Protein AF-A0A436WYP1-F1 (afdb_monomer_lite)

Radius of gyration: 13.87 Å; chains: 1; bounding box: 26×23×35 Å

Foldseek 3Di:
DDDFDKDWDWDFDADPVRDTDTHTPDIDTDDPVRVVVVVVVPPD

Structure (mmCIF, N/CA/C/O backbone):
data_AF-A0A436WYP1-F1
#
_entry.id   AF-A0A436WYP1-F1
#
loop_
_atom_site.group_PDB
_atom_site.id
_atom_site.type_symbol
_atom_site.label_atom_id
_atom_site.label_alt_id
_atom_site.label_comp_id
_atom_site.label_asym_id
_atom_site.label_entity_id
_atom_site.label_seq_id
_atom_site.pdbx_PDB_ins_code
_atom_site.Cartn_x
_atom_site.Cartn_y
_atom_site.Cartn_z
_atom_site.occupancy
_atom_site.B_iso_or_equiv
_atom_site.auth_seq_id
_atom_site.auth_comp_id
_atom_site.auth_asym_id
_atom_site.auth_atom_id
_atom_site.pdbx_PDB_model_num
ATOM 1 N N . ILE A 1 1 ? -11.486 17.295 5.373 1.00 48.75 1 ILE A N 1
ATOM 2 C CA . ILE A 1 1 ? -11.220 15.953 4.807 1.00 48.75 1 ILE A CA 1
ATOM 3 C C . ILE A 1 1 ? -10.816 15.083 5.981 1.00 48.75 1 ILE A C 1
ATOM 5 O O . ILE A 1 1 ? -9.801 15.389 6.594 1.00 48.75 1 ILE A O 1
ATOM 9 N N . ASP A 1 2 ? -11.623 14.087 6.340 1.00 75.56 2 ASP A N 1
ATOM 10 C CA . ASP A 1 2 ? -11.266 13.141 7.401 1.00 75.56 2 ASP A CA 1
ATOM 11 C C . ASP A 1 2 ? -10.255 12.130 6.850 1.00 75.56 2 ASP A C 1
ATOM 13 O O . ASP A 1 2 ? -10.443 11.577 5.766 1.00 75.56 2 ASP A O 1
ATOM 17 N N . GLY A 1 3 ? -9.140 11.936 7.555 1.00 79.50 3 GLY A N 1
ATOM 18 C CA . GLY A 1 3 ? -8.104 10.989 7.146 1.00 79.50 3 GLY A CA 1
ATOM 19 C C . GLY A 1 3 ? -8.542 9.543 7.382 1.00 79.50 3 GLY A C 1
ATOM 20 O O . GLY A 1 3 ? -9.022 9.206 8.464 1.00 79.50 3 GLY A O 1
ATOM 21 N N . GLU A 1 4 ? -8.333 8.669 6.397 1.00 85.69 4 GLU A N 1
ATOM 22 C CA . GLU A 1 4 ? -8.621 7.236 6.509 1.00 85.69 4 GLU A CA 1
ATOM 23 C C . GLU A 1 4 ? -7.320 6.432 6.652 1.00 85.69 4 GLU A C 1
ATOM 25 O O . GLU A 1 4 ? -6.328 6.717 5.980 1.00 85.69 4 GLU A O 1
ATOM 30 N N . LEU A 1 5 ? -7.317 5.415 7.524 1.00 87.69 5 LEU A N 1
ATOM 31 C CA . LEU A 1 5 ? -6.190 4.485 7.638 1.00 87.69 5 LEU A CA 1
ATOM 32 C C . LEU A 1 5 ? -6.560 3.188 6.930 1.00 87.69 5 LEU A C 1
ATOM 34 O O . LEU A 1 5 ? -7.555 2.546 7.274 1.00 87.69 5 LEU A O 1
ATOM 38 N N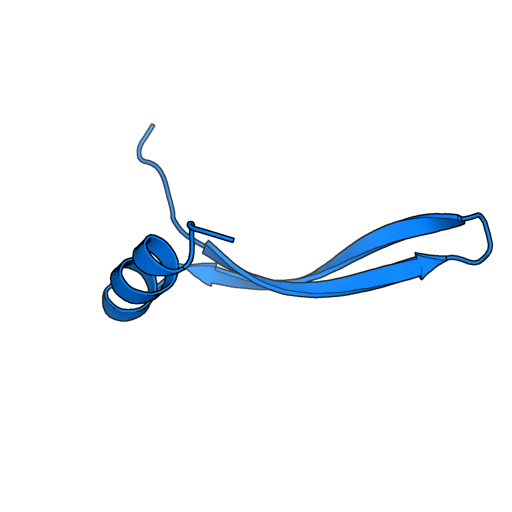 . VAL A 1 6 ? -5.731 2.791 5.971 1.00 90.75 6 VAL A N 1
ATOM 39 C CA . VAL A 1 6 ? -5.925 1.601 5.142 1.00 90.75 6 VAL A CA 1
ATOM 40 C C . VAL A 1 6 ? -4.780 0.630 5.402 1.00 90.75 6 VAL A C 1
ATOM 42 O O . VAL A 1 6 ? -3.624 1.040 5.487 1.00 90.75 6 VAL A O 1
ATOM 45 N N . LEU A 1 7 ? -5.108 -0.653 5.537 1.00 90.19 7 LEU A N 1
ATOM 46 C CA . LEU A 1 7 ? -4.127 -1.728 5.523 1.00 90.19 7 LEU A CA 1
ATOM 47 C C . LEU A 1 7 ? -4.030 -2.274 4.098 1.00 90.19 7 LEU A C 1
ATOM 49 O O . LEU A 1 7 ? -5.052 -2.630 3.502 1.00 90.19 7 LEU A O 1
ATOM 53 N N . LEU A 1 8 ? -2.807 -2.326 3.575 1.00 93.88 8 LEU A N 1
ATOM 54 C CA . LEU A 1 8 ? -2.507 -2.840 2.245 1.00 93.88 8 LEU A CA 1
ATOM 55 C C . LEU A 1 8 ? -1.747 -4.159 2.355 1.00 93.88 8 LEU A C 1
ATOM 57 O O . LEU A 1 8 ? -0.863 -4.306 3.198 1.00 93.88 8 LEU A O 1
ATOM 61 N N . VAL A 1 9 ? -2.061 -5.087 1.456 1.00 94.19 9 VAL A N 1
ATOM 62 C CA . VAL A 1 9 ? -1.147 -6.174 1.098 1.00 94.19 9 VAL A CA 1
ATOM 63 C C . VAL A 1 9 ? -0.580 -5.816 -0.259 1.00 94.19 9 VAL A C 1
ATOM 65 O O . VAL A 1 9 ? -1.339 -5.667 -1.220 1.00 94.19 9 VAL A O 1
ATOM 68 N N . ALA A 1 10 ? 0.735 -5.653 -0.324 1.00 95.56 10 ALA A N 1
ATOM 69 C CA . ALA A 1 10 ? 1.424 -5.294 -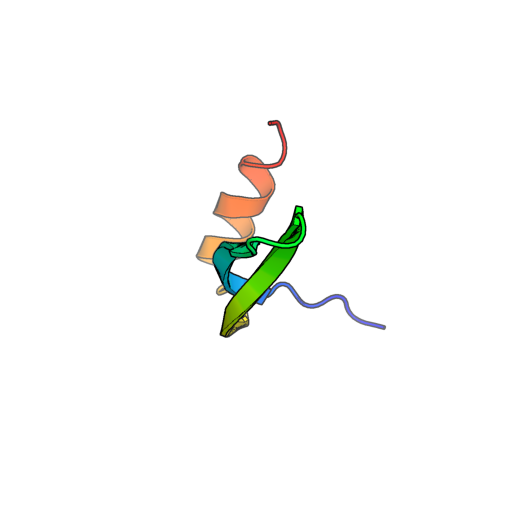1.546 1.00 95.56 10 ALA A CA 1
ATOM 70 C C . ALA A 1 10 ? 2.561 -6.270 -1.825 1.00 95.56 10 ALA A C 1
ATOM 72 O O . ALA A 1 10 ? 3.254 -6.715 -0.909 1.00 95.56 10 ALA A O 1
ATOM 73 N N . HIS A 1 11 ? 2.736 -6.578 -3.102 1.00 93.88 11 HIS A N 1
ATOM 74 C CA . HIS A 1 11 ? 3.952 -7.186 -3.604 1.00 93.88 11 HIS A CA 1
ATOM 75 C C . HIS A 1 11 ? 4.824 -6.065 -4.161 1.00 93.88 11 HIS A C 1
ATOM 77 O O . HIS A 1 11 ? 4.384 -5.337 -5.051 1.00 93.88 11 HIS A O 1
ATOM 83 N N . ALA A 1 12 ? 6.005 -5.890 -3.578 1.00 93.25 12 ALA A N 1
ATOM 84 C CA . ALA A 1 12 ? 7.024 -4.998 -4.103 1.00 93.25 12 ALA A CA 1
ATOM 85 C C . ALA A 1 12 ? 7.977 -5.850 -4.937 1.00 93.25 12 ALA A C 1
ATOM 87 O O . ALA A 1 12 ? 8.586 -6.778 -4.402 1.00 93.25 12 ALA A O 1
ATOM 88 N N . ASP A 1 13 ? 8.046 -5.552 -6.225 1.00 92.38 13 ASP A N 1
ATOM 89 C CA . ASP A 1 13 ? 8.878 -6.265 -7.183 1.00 92.38 13 ASP A CA 1
ATOM 90 C C . ASP A 1 13 ? 9.691 -5.276 -8.009 1.00 92.38 13 ASP A C 1
ATOM 92 O O . ASP A 1 13 ? 9.346 -4.094 -8.107 1.00 92.38 13 ASP A O 1
ATOM 96 N N . ARG A 1 14 ? 10.774 -5.764 -8.601 1.00 91.44 14 ARG A N 1
ATOM 97 C CA . ARG A 1 14 ? 11.576 -4.994 -9.541 1.00 91.44 14 ARG A CA 1
ATOM 98 C C . ARG A 1 14 ? 11.551 -5.699 -10.884 1.00 91.44 14 ARG A C 1
ATOM 100 O O . ARG A 1 14 ? 12.019 -6.827 -10.998 1.00 91.44 14 ARG A O 1
ATOM 107 N N . GLU A 1 15 ? 11.011 -5.020 -11.884 1.00 88.38 15 GLU A N 1
ATOM 108 C CA . GLU A 1 15 ? 10.941 -5.535 -13.247 1.00 88.38 15 GLU A CA 1
ATOM 109 C C . GLU A 1 15 ? 12.332 -5.501 -13.912 1.00 88.38 15 GLU A C 1
ATOM 111 O O . GLU A 1 15 ? 13.255 -4.820 -13.450 1.00 88.38 15 GLU A O 1
ATOM 116 N N . GLU A 1 16 ? 12.514 -6.284 -14.980 1.00 85.62 16 GLU A N 1
ATOM 117 C CA . GLU A 1 16 ? 13.812 -6.451 -15.662 1.00 85.62 16 GLU A CA 1
ATOM 118 C C . GLU A 1 16 ? 14.367 -5.146 -16.253 1.00 85.62 16 GLU A C 1
ATOM 120 O O . GLU A 1 16 ? 15.581 -4.984 -16.374 1.00 85.62 16 GLU A O 1
ATOM 125 N N . ASP A 1 17 ? 13.496 -4.191 -16.576 1.00 90.06 17 ASP A N 1
ATOM 126 C CA . ASP A 1 17 ? 13.861 -2.846 -17.032 1.00 90.06 17 ASP A CA 1
ATOM 127 C C . ASP A 1 17 ? 14.282 -1.907 -15.884 1.00 90.06 17 ASP A C 1
ATOM 129 O O . ASP A 1 17 ? 14.647 -0.749 -16.103 1.00 90.06 17 ASP A O 1
ATOM 133 N N . GLY A 1 18 ? 14.282 -2.421 -14.652 1.00 88.12 18 GLY A N 1
ATOM 134 C CA . GLY A 1 18 ? 14.674 -1.715 -13.448 1.00 88.12 18 GLY A CA 1
ATOM 135 C C . GLY A 1 18 ? 13.551 -0.908 -12.804 1.00 88.12 18 GLY A C 1
ATOM 136 O O . GLY A 1 18 ? 13.836 -0.265 -11.789 1.00 88.12 18 GLY A O 1
ATOM 137 N N . ILE A 1 19 ? 12.323 -0.949 -13.336 1.00 93.38 19 ILE A N 1
ATOM 138 C CA . ILE A 1 19 ? 11.160 -0.292 -12.736 1.00 93.38 19 ILE A CA 1
ATOM 139 C C . ILE A 1 19 ? 10.776 -1.011 -11.441 1.00 93.38 19 ILE A C 1
ATOM 141 O O . ILE A 1 19 ? 10.591 -2.226 -11.397 1.00 93.38 19 ILE A O 1
ATOM 145 N N . GLU A 1 20 ? 10.635 -0.244 -10.365 1.00 92.69 20 GLU A N 1
ATOM 146 C CA . GLU A 1 20 ? 10.091 -0.747 -9.107 1.00 92.69 20 GLU A CA 1
ATOM 147 C C . GLU A 1 20 ? 8.563 -0.677 -9.147 1.00 92.69 20 GLU A C 1
ATOM 149 O O . GLU A 1 20 ? 7.971 0.396 -9.299 1.00 92.69 20 GLU A O 1
ATOM 154 N N . VAL A 1 21 ? 7.915 -1.829 -8.995 1.00 92.88 21 VAL A N 1
ATOM 155 C CA . VAL A 1 21 ? 6.462 -1.958 -9.041 1.00 92.88 21 VAL A CA 1
ATOM 156 C C . VAL A 1 21 ? 5.942 -2.374 -7.676 1.00 92.88 21 VAL A C 1
ATOM 158 O O . VAL A 1 21 ? 6.255 -3.441 -7.152 1.00 92.88 21 VAL A O 1
ATOM 161 N N . ILE A 1 22 ? 5.069 -1.540 -7.111 1.00 94.69 22 ILE A N 1
ATOM 162 C CA . ILE A 1 22 ? 4.286 -1.884 -5.924 1.00 94.69 22 ILE A CA 1
ATOM 163 C C . ILE A 1 22 ? 2.888 -2.290 -6.383 1.00 94.69 22 ILE A C 1
ATOM 165 O O . ILE A 1 22 ? 2.025 -1.453 -6.653 1.00 94.69 22 ILE A O 1
ATOM 169 N N . ARG A 1 23 ? 2.642 -3.597 -6.458 1.00 94.69 23 ARG A N 1
ATOM 170 C CA . ARG A 1 23 ? 1.333 -4.147 -6.813 1.00 94.69 23 ARG A CA 1
ATOM 171 C C . ARG A 1 23 ? 0.475 -4.292 -5.564 1.00 94.69 23 ARG A C 1
ATOM 173 O O . ARG A 1 23 ? 0.738 -5.149 -4.721 1.00 94.69 23 ARG A O 1
ATOM 180 N N . ILE A 1 24 ? -0.582 -3.487 -5.462 1.00 95.25 24 ILE A N 1
ATOM 181 C CA . ILE A 1 24 ? -1.596 -3.638 -4.412 1.00 95.25 24 ILE A CA 1
ATOM 182 C C . ILE A 1 24 ? -2.429 -4.882 -4.726 1.00 95.25 24 ILE A C 1
ATOM 184 O O . ILE A 1 24 ? -3.137 -4.931 -5.726 1.00 95.25 24 ILE A O 1
ATOM 188 N N . ILE A 1 25 ? -2.346 -5.885 -3.857 1.00 95.81 25 ILE A N 1
ATOM 189 C CA . ILE A 1 25 ? -3.129 -7.122 -3.955 1.00 95.81 25 ILE A CA 1
ATOM 190 C C . ILE A 1 25 ? -4.473 -6.938 -3.252 1.00 95.81 25 ILE A C 1
ATOM 192 O O . ILE A 1 25 ? -5.505 -7.401 -3.726 1.00 95.81 25 ILE A O 1
ATOM 196 N N . SER A 1 26 ? -4.470 -6.256 -2.104 1.00 96.25 26 SER A N 1
ATOM 197 C CA . SER A 1 26 ? -5.695 -5.956 -1.369 1.00 96.25 26 SER A CA 1
ATOM 198 C C . SER A 1 26 ? -5.572 -4.659 -0.584 1.00 96.25 26 SER A C 1
ATOM 200 O O . SER A 1 26 ? -4.482 -4.279 -0.147 1.00 96.25 26 SER A O 1
ATOM 202 N N . ALA A 1 27 ? -6.713 -4.005 -0.390 1.00 94.00 27 ALA A N 1
ATOM 203 C CA . ALA A 1 27 ? -6.852 -2.823 0.437 1.00 94.00 27 ALA A CA 1
ATOM 204 C C . ALA A 1 27 ? -8.120 -2.948 1.277 1.00 94.00 27 ALA A C 1
ATOM 206 O O . ALA A 1 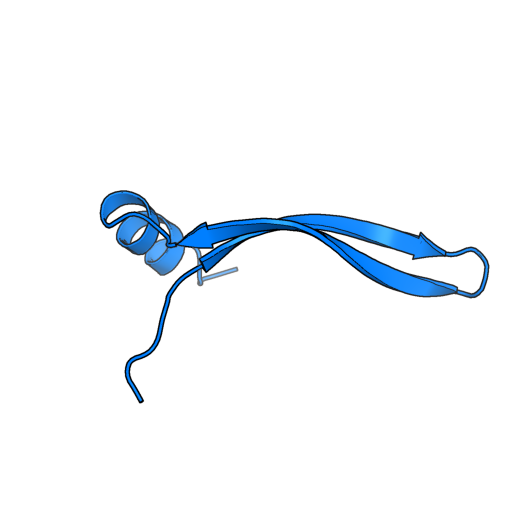27 ? -9.190 -3.277 0.762 1.00 94.00 27 ALA A O 1
ATOM 207 N N . ARG A 1 28 ? -8.015 -2.663 2.573 1.00 93.25 28 ARG A N 1
ATOM 208 C CA . ARG A 1 28 ? -9.189 -2.539 3.440 1.00 93.25 28 ARG A CA 1
ATOM 209 C C . ARG A 1 28 ? -8.986 -1.483 4.506 1.00 93.25 28 ARG A C 1
ATOM 211 O O . ARG A 1 28 ? -7.860 -1.202 4.915 1.00 93.25 28 ARG A O 1
ATOM 218 N N . ARG A 1 29 ? -10.092 -0.950 5.023 1.00 92.06 29 ARG A N 1
ATOM 219 C CA . ARG A 1 29 ? -10.052 -0.046 6.171 1.00 92.06 29 ARG A CA 1
ATOM 220 C C . ARG A 1 29 ? -9.380 -0.731 7.365 1.00 92.06 29 ARG A C 1
ATOM 222 O O . ARG A 1 29 ? -9.700 -1.875 7.697 1.00 92.06 29 ARG A O 1
ATOM 229 N N . ALA A 1 30 ? -8.470 -0.017 8.018 1.00 90.00 30 ALA A N 1
ATOM 230 C CA . ALA A 1 30 ? -7.828 -0.487 9.233 1.00 90.00 30 ALA A CA 1
ATOM 231 C C . ALA A 1 30 ? -8.839 -0.506 10.386 1.00 90.00 30 ALA A C 1
ATOM 233 O O . ALA A 1 30 ? -9.547 0.481 10.643 1.00 90.00 30 ALA A O 1
ATOM 234 N N . MET A 1 31 ? -8.885 -1.623 11.104 1.00 89.44 31 MET A N 1
ATOM 235 C CA . MET A 1 31 ? -9.701 -1.781 12.304 1.00 89.44 31 MET A CA 1
ATOM 236 C C . MET A 1 31 ? -9.055 -1.050 13.486 1.00 89.44 31 MET A C 1
ATOM 238 O O . MET A 1 31 ? -7.845 -0.842 13.514 1.00 89.44 31 MET A O 1
ATOM 242 N N . GLN A 1 32 ? -9.845 -0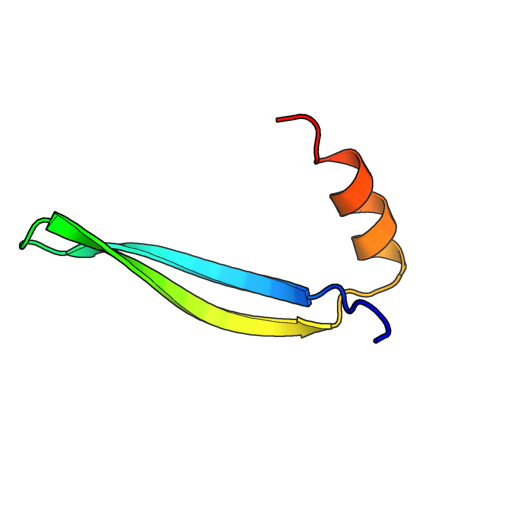.659 14.488 1.00 84.00 32 GLN A N 1
ATOM 243 C CA . GLN A 1 32 ? -9.380 0.173 15.609 1.00 84.00 32 GLN A CA 1
ATOM 244 C C . GLN A 1 32 ? -8.134 -0.395 16.322 1.00 84.00 32 GLN A C 1
ATOM 246 O O . GLN A 1 32 ? -7.206 0.355 16.626 1.00 84.00 32 GLN A O 1
ATOM 251 N N . GLY A 1 33 ? -8.071 -1.717 16.527 1.00 82.38 33 GLY A N 1
ATOM 252 C CA . GLY A 1 33 ? -6.901 -2.382 17.117 1.00 82.38 33 GLY A CA 1
ATOM 253 C C . GLY A 1 33 ? -5.639 -2.299 16.247 1.00 82.38 33 GLY A C 1
ATOM 254 O O . GLY A 1 33 ? -4.537 -2.117 16.761 1.00 82.38 33 GLY A O 1
ATOM 255 N N . GLU A 1 34 ? -5.798 -2.348 14.925 1.00 81.31 34 GLU A N 1
ATOM 256 C CA . GLU A 1 34 ? -4.701 -2.234 13.957 1.00 81.31 34 GLU A CA 1
ATOM 257 C C . GLU A 1 34 ? -4.167 -0.807 13.899 1.00 81.31 34 GLU A C 1
ATOM 259 O O . GLU A 1 34 ? -2.954 -0.611 13.894 1.00 81.31 34 GLU A O 1
ATOM 264 N N . ARG A 1 35 ? -5.056 0.197 13.954 1.00 78.81 35 ARG A N 1
ATOM 265 C CA . ARG A 1 35 ? -4.654 1.613 14.018 1.00 78.81 35 ARG A CA 1
ATOM 266 C C . A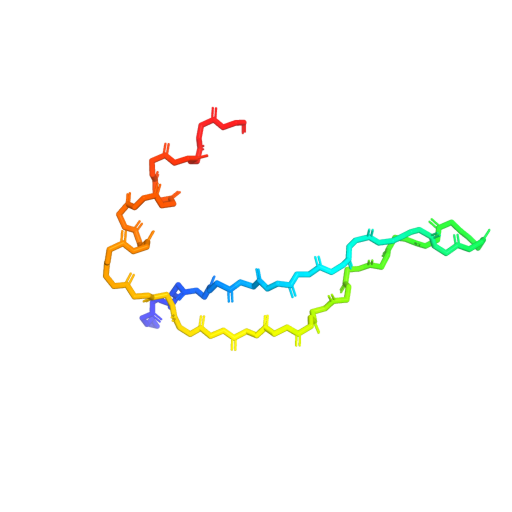RG A 1 35 ? -3.683 1.856 15.166 1.00 78.81 35 ARG A C 1
ATOM 268 O O . ARG A 1 35 ? -2.650 2.486 14.971 1.00 78.81 35 ARG A O 1
ATOM 275 N N . ARG A 1 36 ? -3.994 1.316 16.351 1.00 76.00 36 ARG A N 1
ATOM 276 C CA . ARG A 1 36 ? -3.160 1.469 17.550 1.00 76.00 36 ARG A CA 1
ATOM 277 C C . ARG A 1 36 ? -1.808 0.768 17.411 1.00 76.00 36 ARG A C 1
ATOM 279 O O . ARG A 1 36 ? -0.800 1.338 17.812 1.00 76.00 36 ARG A O 1
ATOM 286 N N . ARG A 1 37 ? -1.784 -0.436 16.834 1.00 74.69 37 ARG A N 1
ATOM 287 C CA . ARG A 1 37 ? -0.555 -1.220 16.640 1.00 74.69 37 ARG A CA 1
ATOM 288 C C . ARG A 1 37 ? 0.381 -0.577 15.615 1.00 74.69 37 ARG A C 1
ATOM 290 O O . ARG A 1 37 ? 1.557 -0.391 15.901 1.00 74.69 37 ARG A O 1
ATOM 297 N N . TYR A 1 38 ? -0.133 -0.187 14.451 1.00 68.19 38 TYR A N 1
ATOM 298 C CA . TYR A 1 38 ? 0.693 0.394 13.387 1.0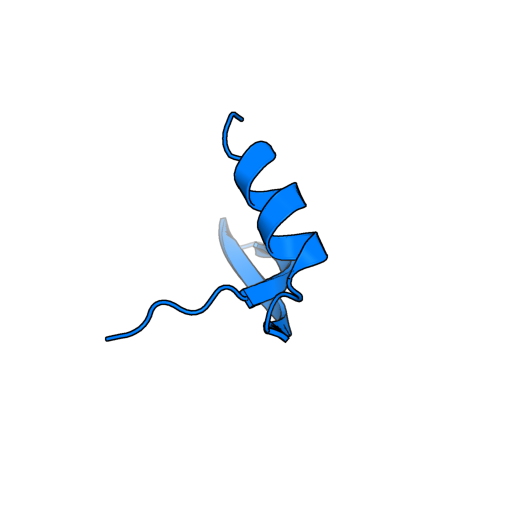0 68.19 38 TYR A CA 1
ATOM 299 C C . TYR A 1 38 ? 1.116 1.840 13.665 1.00 68.19 38 TYR A C 1
ATOM 301 O O . TYR A 1 38 ? 2.179 2.251 13.210 1.00 68.19 38 TYR A O 1
ATOM 309 N N . ALA A 1 39 ? 0.354 2.598 14.462 1.00 63.12 39 ALA A N 1
ATOM 310 C CA . ALA A 1 39 ? 0.805 3.907 14.936 1.00 63.12 39 ALA A CA 1
ATOM 311 C C . ALA A 1 39 ? 2.095 3.818 15.774 1.00 63.12 39 ALA A C 1
ATOM 313 O O . ALA A 1 39 ? 2.900 4.742 15.739 1.00 63.12 39 ALA A O 1
ATOM 314 N N . GLN A 1 40 ? 2.309 2.709 16.493 1.00 61.12 40 GLN A N 1
ATOM 315 C CA . GLN A 1 40 ? 3.501 2.487 17.322 1.00 61.12 40 GLN A CA 1
ATOM 316 C C . GLN A 1 40 ? 4.705 1.969 16.518 1.00 61.12 40 GLN A C 1
ATOM 318 O O . GLN A 1 40 ? 5.838 2.193 16.924 1.00 61.12 40 GLN A O 1
ATOM 323 N N . SER A 1 41 ? 4.485 1.334 15.360 1.00 57.16 41 SER A N 1
ATOM 324 C CA . SER A 1 41 ? 5.559 0.863 14.464 1.00 57.16 41 SER A CA 1
ATOM 325 C C . SER A 1 41 ? 6.135 1.943 13.538 1.00 57.16 41 SER A C 1
ATOM 327 O O . SER A 1 41 ? 6.992 1.636 12.719 1.00 57.16 41 SER A O 1
ATOM 329 N N . ARG A 1 42 ? 5.707 3.207 13.651 1.00 54.06 42 ARG A N 1
ATOM 330 C CA . ARG A 1 42 ? 6.206 4.336 12.837 1.00 54.06 42 ARG A CA 1
ATOM 331 C C . ARG A 1 42 ? 7.626 4.823 13.200 1.00 54.06 42 ARG A C 1
ATOM 333 O O . ARG A 1 42 ? 8.004 5.895 12.747 1.00 54.06 42 ARG A O 1
ATOM 340 N N . SER A 1 43 ? 8.396 4.083 14.005 1.00 47.41 43 SER A N 1
ATOM 341 C CA . SER A 1 43 ? 9.756 4.465 14.437 1.00 47.41 43 SER A CA 1
ATOM 342 C C . SER A 1 43 ? 10.891 3.705 13.730 1.00 47.41 43 SER A C 1
ATOM 344 O O . SER A 1 43 ? 11.955 3.545 14.328 1.00 47.41 43 SER A O 1
ATOM 346 N N . ILE A 1 44 ? 10.660 3.175 12.526 1.00 41.66 44 ILE A N 1
ATOM 347 C CA . ILE A 1 44 ? 11.702 2.501 11.731 1.00 41.66 44 ILE A CA 1
ATOM 348 C C . ILE A 1 44 ? 12.347 3.514 10.793 1.00 41.66 44 ILE A C 1
ATOM 350 O O . ILE A 1 44 ? 11.573 4.207 10.095 1.00 41.66 44 ILE A O 1
#

pLDDT: mean 82.94, std 14.66, range [41.66, 96.25]

Secondary structure (DSSP, 8-state):
-----EEEEEEEEE-TTS-EEEEEEEEEEPPHHHHHHHHHTTT-

Sequence (44 aa):
IDGELVLLVAHADREEDGIEVIRIISARRAMQGERRRYAQSRSI